P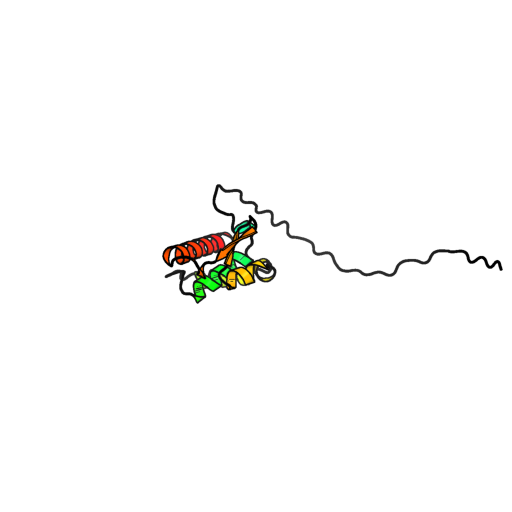rotein AF-A0A239CCV8-F1 (afdb_monomer_lite)

pLDDT: mean 72.86, std 16.85, range [39.66, 91.75]

Organism: NCBI:txid861865

Structure (mmCIF, N/CA/C/O backbone):
data_AF-A0A239CCV8-F1
#
_entry.id   AF-A0A239CCV8-F1
#
loop_
_atom_site.group_PDB
_atom_site.id
_atom_site.type_symbol
_atom_site.label_atom_id
_atom_site.label_alt_id
_atom_site.label_comp_id
_atom_site.label_asym_id
_atom_site.label_entity_id
_atom_site.label_seq_id
_atom_site.pdbx_PDB_ins_code
_atom_site.Cartn_x
_atom_site.Cartn_y
_atom_site.Cartn_z
_atom_site.occupancy
_atom_site.B_iso_or_equiv
_atom_site.auth_seq_id
_atom_site.auth_comp_id
_atom_site.auth_asym_id
_atom_site.auth_atom_id
_atom_site.pdbx_PDB_model_num
ATOM 1 N N . MET A 1 1 ? 65.370 35.159 0.574 1.00 47.84 1 MET A N 1
ATOM 2 C CA . MET A 1 1 ? 63.931 34.944 0.839 1.00 47.84 1 MET A CA 1
ATOM 3 C C . MET A 1 1 ? 63.786 33.862 1.892 1.00 47.84 1 MET A C 1
ATOM 5 O O . MET A 1 1 ? 63.873 32.692 1.558 1.00 47.84 1 MET A O 1
ATOM 9 N N . ILE A 1 2 ? 63.656 34.243 3.163 1.00 45.72 2 ILE A N 1
ATOM 10 C CA . ILE A 1 2 ? 63.332 33.315 4.252 1.00 45.72 2 ILE A CA 1
ATOM 11 C C . ILE A 1 2 ? 62.445 34.092 5.223 1.00 45.72 2 ILE A C 1
ATOM 13 O O . ILE A 1 2 ? 62.938 34.976 5.918 1.00 45.72 2 ILE A O 1
ATOM 17 N N . LEU A 1 3 ? 61.149 33.786 5.258 1.00 41.78 3 LEU A N 1
ATOM 18 C CA . LEU A 1 3 ? 60.290 34.184 6.368 1.00 41.78 3 LEU A CA 1
ATOM 19 C C . LEU A 1 3 ? 59.560 32.942 6.871 1.00 41.78 3 LEU A C 1
ATOM 21 O O . LEU A 1 3 ? 58.730 32.353 6.186 1.00 41.78 3 LEU A O 1
ATOM 25 N N . ARG A 1 4 ? 59.974 32.525 8.066 1.00 57.12 4 ARG A N 1
ATOM 26 C CA . ARG A 1 4 ? 59.399 31.451 8.869 1.00 57.12 4 ARG A CA 1
ATOM 27 C C . ARG A 1 4 ? 58.081 31.977 9.430 1.00 57.12 4 ARG A C 1
ATOM 29 O O . ARG A 1 4 ? 58.107 33.001 10.106 1.00 57.12 4 ARG A O 1
ATOM 36 N N . ILE A 1 5 ? 56.969 31.284 9.212 1.00 59.81 5 ILE A N 1
ATOM 37 C CA . ILE A 1 5 ? 55.768 31.485 10.027 1.00 59.81 5 ILE A CA 1
ATOM 38 C C . ILE A 1 5 ? 55.343 30.124 10.559 1.00 59.81 5 ILE A C 1
ATOM 40 O O . ILE A 1 5 ? 54.998 29.207 9.818 1.00 59.81 5 ILE A O 1
ATOM 44 N N . ALA A 1 6 ? 55.497 30.014 11.871 1.00 52.06 6 ALA A N 1
ATOM 45 C CA . ALA A 1 6 ? 55.105 28.905 12.704 1.00 52.06 6 ALA A CA 1
ATOM 46 C C . ALA A 1 6 ? 53.574 28.828 12.812 1.00 52.06 6 ALA A C 1
ATOM 48 O O . ALA A 1 6 ? 52.900 29.850 12.922 1.00 52.06 6 ALA A O 1
ATOM 49 N N . ALA A 1 7 ? 53.048 27.604 12.839 1.00 56.12 7 ALA A N 1
ATOM 50 C CA . ALA A 1 7 ? 51.765 27.308 13.473 1.00 56.12 7 ALA A CA 1
ATOM 51 C C . ALA A 1 7 ? 51.878 27.591 14.989 1.00 56.12 7 ALA A C 1
ATOM 53 O O . ALA A 1 7 ? 52.979 27.447 15.533 1.00 56.12 7 ALA A O 1
ATOM 54 N N . PRO A 1 8 ? 50.788 27.968 15.691 1.00 55.59 8 PRO A N 1
ATOM 55 C CA . PRO A 1 8 ? 49.911 26.919 16.225 1.00 55.59 8 PRO A CA 1
ATOM 56 C C . PRO A 1 8 ? 48.413 27.287 16.391 1.00 55.59 8 PRO A C 1
ATOM 58 O O . PRO A 1 8 ? 48.042 28.436 16.589 1.00 55.59 8 PRO A O 1
ATOM 61 N N . LEU A 1 9 ? 47.579 26.238 16.367 1.00 54.31 9 LEU A N 1
ATOM 62 C CA . LEU A 1 9 ? 46.455 25.966 17.280 1.00 54.31 9 LEU A CA 1
ATOM 63 C C . LEU A 1 9 ? 45.482 27.119 17.632 1.00 54.31 9 LEU A C 1
ATOM 65 O O . LEU A 1 9 ? 45.761 27.900 18.532 1.00 54.31 9 LEU A O 1
ATOM 69 N N . PHE A 1 10 ? 44.266 27.108 17.068 1.00 54.12 10 PHE A N 1
ATOM 70 C CA . PHE A 1 10 ? 43.069 27.571 17.788 1.00 54.12 10 PHE A CA 1
ATOM 71 C C . PHE A 1 10 ? 41.827 26.745 17.425 1.00 54.12 10 PHE A C 1
ATOM 73 O O . PHE A 1 10 ? 41.695 26.184 16.342 1.00 54.12 10 PHE A O 1
ATOM 80 N N . VAL A 1 11 ? 40.982 26.631 18.437 1.00 53.12 11 VAL A N 1
ATOM 81 C CA . VAL A 1 11 ? 39.992 25.601 18.747 1.00 53.12 11 VAL A CA 1
ATOM 82 C C . VAL A 1 11 ? 38.604 25.917 18.168 1.00 53.12 11 VAL A C 1
ATOM 84 O O . VAL A 1 11 ? 38.166 27.058 18.201 1.00 53.12 11 VAL A O 1
ATOM 87 N N . VAL A 1 12 ? 37.950 24.857 17.675 1.00 53.69 12 VAL A N 1
ATOM 88 C CA . VAL A 1 12 ? 36.509 24.509 17.666 1.00 53.69 12 VAL A CA 1
ATOM 89 C C . VAL A 1 12 ? 35.472 25.648 17.612 1.00 53.69 12 VAL A C 1
ATOM 91 O O . VAL A 1 12 ? 35.266 26.362 18.590 1.00 53.69 12 VAL A O 1
ATOM 94 N N . LEU A 1 13 ? 34.667 25.656 16.538 1.00 65.19 13 LEU A N 1
ATOM 95 C CA . LEU A 1 13 ? 33.295 26.178 16.550 1.00 65.19 13 LEU A CA 1
ATOM 96 C C . LEU A 1 13 ? 32.317 25.099 16.063 1.00 65.19 13 LEU A C 1
ATOM 98 O O . LEU A 1 13 ? 32.522 24.454 15.038 1.00 65.19 13 LEU A O 1
ATOM 102 N N . ALA A 1 14 ? 31.278 24.902 16.868 1.00 49.72 14 ALA A N 1
ATOM 103 C CA . ALA A 1 14 ? 30.277 23.854 16.801 1.00 49.72 14 ALA A CA 1
ATOM 104 C C . ALA A 1 14 ? 29.280 23.997 15.636 1.00 49.72 14 ALA A C 1
ATOM 106 O O . ALA A 1 14 ? 28.813 25.091 15.331 1.00 49.72 14 ALA A O 1
ATOM 107 N N . CYS A 1 15 ? 28.840 22.858 15.102 1.00 47.91 15 CYS A N 1
ATOM 108 C CA . CYS A 1 15 ? 27.473 22.677 14.617 1.00 47.91 15 CYS A CA 1
ATOM 109 C C . CYS A 1 15 ? 26.896 21.457 15.336 1.00 47.91 15 CYS A C 1
ATOM 111 O O . CYS A 1 15 ? 27.247 20.316 15.047 1.00 47.91 15 CYS A O 1
ATOM 113 N N . ALA A 1 16 ? 26.045 21.726 16.324 1.00 50.88 16 ALA A N 1
ATOM 114 C CA . ALA A 1 16 ? 25.109 20.753 16.850 1.00 50.88 16 ALA A CA 1
ATOM 115 C C . ALA A 1 16 ? 23.979 20.585 15.826 1.00 50.88 16 ALA A C 1
ATOM 117 O O . ALA A 1 16 ? 23.347 21.556 15.415 1.00 50.88 16 ALA A O 1
ATOM 118 N N . SER A 1 17 ? 23.710 19.355 15.413 1.00 60.81 17 SER A N 1
ATOM 119 C CA . SER A 1 17 ? 22.423 18.959 14.844 1.00 60.81 17 SER A CA 1
ATOM 120 C C . SER A 1 17 ? 22.060 17.645 15.514 1.00 60.81 17 SER A C 1
ATOM 122 O O . SER A 1 17 ? 22.875 16.728 15.584 1.00 60.81 17 SER A O 1
ATOM 124 N N . GLY A 1 18 ? 20.901 17.667 16.166 1.00 44.44 18 GLY A N 1
ATOM 125 C CA . GLY A 1 18 ? 20.529 16.766 17.241 1.00 44.44 18 GLY A CA 1
ATOM 126 C C . GLY A 1 18 ? 20.427 15.299 16.849 1.00 44.44 18 GLY A C 1
ATOM 127 O O . GLY A 1 18 ? 20.141 14.929 15.713 1.00 44.44 18 GLY A O 1
ATOM 128 N N . ALA A 1 19 ? 20.625 14.480 17.875 1.00 48.19 19 ALA A N 1
ATOM 129 C CA . ALA A 1 19 ? 20.187 13.104 17.932 1.00 48.19 19 ALA A CA 1
ATOM 130 C C . ALA A 1 19 ? 18.687 12.994 17.614 1.00 48.19 19 ALA A C 1
ATOM 132 O O . ALA A 1 19 ? 17.875 13.696 18.212 1.00 48.19 19 ALA A O 1
ATOM 133 N N . ASN A 1 20 ? 18.328 12.046 16.750 1.00 52.56 20 ASN A N 1
ATOM 134 C CA . ASN A 1 20 ? 17.047 11.362 16.859 1.00 52.56 20 ASN A CA 1
ATOM 135 C C . ASN A 1 20 ? 17.337 9.988 17.460 1.00 52.56 20 ASN A C 1
ATOM 137 O O . ASN A 1 20 ? 17.995 9.148 16.848 1.00 52.56 20 ASN A O 1
ATOM 141 N N . ALA A 1 21 ? 16.902 9.810 18.702 1.00 39.66 21 ALA A N 1
ATOM 142 C CA . ALA A 1 21 ? 16.781 8.510 19.324 1.00 39.66 21 ALA A CA 1
ATOM 143 C C . ALA A 1 21 ? 15.484 7.842 18.838 1.00 39.66 21 ALA A C 1
ATOM 145 O O . ALA A 1 21 ? 14.458 8.502 18.712 1.00 39.66 21 ALA A O 1
ATOM 146 N N . GLN A 1 22 ? 15.568 6.520 18.666 1.00 46.94 22 GLN A N 1
ATOM 147 C CA . GLN A 1 22 ? 14.479 5.535 18.671 1.00 46.94 22 GLN A CA 1
ATOM 148 C C . GLN A 1 22 ? 13.549 5.475 17.450 1.00 46.94 22 GLN A C 1
ATOM 150 O O . GLN A 1 22 ? 12.530 6.146 17.387 1.00 46.94 22 GLN A O 1
ATOM 155 N N . LEU A 1 23 ? 13.802 4.475 16.602 1.00 42.19 23 LEU A N 1
ATOM 156 C CA . LEU A 1 23 ? 12.954 3.275 16.588 1.00 42.19 23 LEU A CA 1
ATOM 157 C C . LEU A 1 23 ? 13.751 2.073 16.045 1.00 42.19 23 LEU A C 1
ATOM 159 O O . LEU A 1 23 ? 14.209 2.111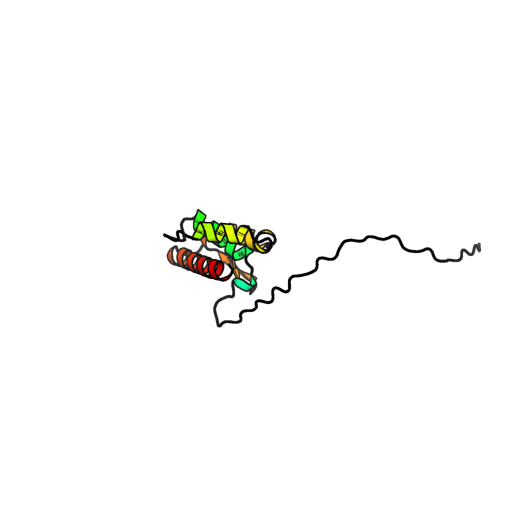 14.905 1.00 42.19 23 LEU A O 1
ATOM 163 N N . PRO A 1 24 ? 13.930 0.996 16.829 1.00 53.97 24 PRO A N 1
ATOM 164 C CA . PRO A 1 24 ? 14.213 -0.312 16.273 1.00 53.97 24 PRO A CA 1
ATOM 165 C C . PRO A 1 24 ? 12.879 -0.884 15.784 1.00 53.97 24 PRO A C 1
ATOM 167 O O . PRO A 1 24 ? 12.142 -1.485 16.559 1.00 53.97 24 PRO A O 1
ATOM 170 N N . THR A 1 25 ? 12.537 -0.685 14.513 1.00 46.06 25 THR A N 1
ATOM 171 C CA . THR A 1 25 ? 11.458 -1.472 13.896 1.00 46.06 25 THR A CA 1
ATOM 172 C C . THR A 1 25 ? 12.079 -2.705 13.269 1.00 46.06 25 THR A C 1
ATOM 174 O O . THR A 1 25 ? 12.189 -2.848 12.054 1.00 46.06 25 THR A O 1
ATOM 177 N N . GLU A 1 26 ? 12.524 -3.603 14.140 1.00 46.31 26 GLU A N 1
ATOM 178 C CA . GLU A 1 26 ? 12.706 -4.995 13.774 1.00 46.31 26 GLU A CA 1
ATOM 179 C C . GLU A 1 26 ? 11.317 -5.631 13.692 1.00 46.31 26 GLU A C 1
ATOM 181 O O . GLU A 1 26 ? 10.753 -6.059 14.694 1.00 46.31 26 GLU A O 1
ATOM 186 N N . LEU A 1 27 ? 10.754 -5.697 12.487 1.00 46.34 27 LEU A N 1
ATOM 187 C CA . LEU A 1 27 ? 9.813 -6.762 12.149 1.00 46.34 27 LEU A CA 1
ATOM 188 C C . LEU A 1 27 ? 10.191 -7.406 10.808 1.00 46.34 27 LEU A C 1
ATOM 190 O O . LEU A 1 27 ? 9.519 -7.195 9.803 1.00 46.34 27 LEU A O 1
ATOM 194 N N . PRO A 1 28 ? 11.209 -8.282 10.773 1.00 44.00 28 PRO A N 1
ATOM 195 C CA . PRO A 1 28 ? 11.187 -9.415 9.870 1.00 44.00 28 PRO A CA 1
ATOM 196 C C . PRO A 1 28 ? 10.346 -10.520 10.528 1.00 44.00 28 PRO A C 1
ATOM 198 O O . PRO A 1 28 ? 10.872 -11.442 11.152 1.00 44.00 28 PRO A O 1
ATOM 201 N N . SER A 1 29 ? 9.017 -10.441 10.399 1.00 47.16 29 SER A N 1
ATOM 202 C CA . SER A 1 29 ? 8.166 -11.619 10.603 1.00 47.16 29 SER A CA 1
ATOM 203 C C . SER A 1 29 ? 8.354 -12.555 9.413 1.00 47.16 29 SER A C 1
ATOM 205 O O . SER A 1 29 ? 7.554 -12.591 8.486 1.00 47.16 29 SER A O 1
ATOM 207 N N . ALA A 1 30 ? 9.442 -13.321 9.447 1.00 59.31 30 ALA A N 1
ATOM 208 C CA . ALA A 1 30 ? 9.691 -14.430 8.544 1.00 59.31 30 ALA A CA 1
ATOM 209 C C . ALA A 1 30 ? 8.525 -15.435 8.619 1.00 59.31 30 ALA A C 1
ATOM 211 O O . ALA A 1 30 ? 8.438 -16.230 9.550 1.00 59.31 30 ALA A O 1
ATOM 212 N N . SER A 1 31 ? 7.619 -15.401 7.640 1.00 43.97 31 SER A N 1
ATOM 213 C CA . SER A 1 31 ? 6.547 -16.389 7.479 1.00 43.97 31 SER A CA 1
ATOM 214 C C . SER A 1 31 ? 6.382 -16.750 6.003 1.00 43.97 31 SER A C 1
ATOM 216 O O . SER A 1 31 ? 5.592 -16.154 5.282 1.00 43.97 31 SER A O 1
ATOM 218 N N . ALA A 1 32 ? 7.163 -17.738 5.564 1.00 46.03 32 ALA A N 1
ATOM 219 C CA . ALA A 1 32 ? 6.846 -18.673 4.482 1.00 46.03 32 ALA A CA 1
ATOM 220 C C . ALA A 1 32 ? 6.157 -18.108 3.209 1.00 46.03 32 ALA A C 1
ATOM 222 O O . ALA A 1 32 ? 4.940 -18.161 3.058 1.00 46.03 32 ALA A O 1
ATOM 223 N N . GLY A 1 33 ? 6.958 -17.709 2.214 1.00 43.12 33 GLY A N 1
ATOM 224 C CA . GLY A 1 33 ? 6.591 -17.846 0.793 1.00 43.12 33 GLY A CA 1
ATOM 225 C C . GLY A 1 33 ? 5.592 -16.847 0.197 1.00 43.12 33 GLY A C 1
ATOM 226 O O . GLY A 1 33 ? 5.213 -17.011 -0.963 1.00 43.12 33 GLY A O 1
ATOM 227 N N . ILE A 1 34 ? 5.191 -15.808 0.926 1.00 47.53 34 ILE A N 1
ATOM 228 C CA . ILE A 1 34 ? 4.443 -14.670 0.371 1.00 47.53 34 ILE A CA 1
ATOM 229 C C . ILE A 1 34 ? 5.437 -13.509 0.236 1.00 47.53 34 ILE A C 1
ATOM 231 O O . ILE A 1 34 ? 6.172 -13.275 1.196 1.00 47.53 34 ILE A O 1
ATOM 235 N N . PRO A 1 35 ? 5.534 -12.812 -0.920 1.00 46.59 35 PRO A N 1
ATOM 236 C CA . PRO A 1 35 ? 6.383 -11.631 -1.029 1.00 46.59 35 PRO A CA 1
ATOM 237 C C . PRO A 1 35 ? 6.013 -10.675 0.100 1.00 46.59 35 PRO A C 1
ATOM 239 O O . PRO A 1 35 ? 4.860 -10.261 0.235 1.00 46.59 35 PRO A O 1
ATOM 242 N N . ASP A 1 36 ? 6.993 -10.430 0.958 1.00 48.25 36 ASP A N 1
ATOM 243 C CA . ASP A 1 36 ? 6.810 -9.725 2.205 1.00 48.25 36 ASP A CA 1
ATOM 244 C C . ASP A 1 36 ? 6.596 -8.243 1.887 1.00 48.25 36 ASP A C 1
ATOM 246 O O . ASP A 1 36 ? 7.533 -7.474 1.695 1.00 48.25 36 ASP A O 1
ATOM 250 N N . LEU A 1 37 ? 5.332 -7.849 1.750 1.00 51.94 37 LEU A N 1
ATOM 251 C CA . LEU A 1 37 ? 4.956 -6.448 1.572 1.00 51.94 37 LEU A CA 1
ATOM 252 C C . LEU A 1 37 ? 5.281 -5.624 2.833 1.00 51.94 37 LEU A C 1
ATOM 254 O O . LEU A 1 37 ? 5.323 -4.400 2.754 1.00 51.94 37 LEU A O 1
ATOM 258 N N . ALA A 1 38 ? 5.589 -6.273 3.968 1.00 45.97 38 ALA A N 1
ATOM 259 C CA . ALA A 1 38 ? 6.089 -5.602 5.164 1.00 45.97 38 ALA A CA 1
ATOM 260 C C . ALA A 1 38 ? 7.561 -5.157 5.014 1.00 45.97 38 ALA A C 1
ATOM 262 O O . ALA A 1 38 ? 7.920 -4.115 5.559 1.00 45.97 38 ALA A O 1
ATOM 263 N N . THR A 1 39 ? 8.379 -5.811 4.174 1.00 48.69 39 THR A N 1
ATOM 264 C CA . THR A 1 39 ? 9.737 -5.332 3.818 1.00 48.69 39 THR A CA 1
ATOM 265 C C . THR A 1 39 ? 9.742 -4.059 2.965 1.00 48.69 39 THR A C 1
ATOM 267 O O . THR A 1 39 ? 10.776 -3.402 2.859 1.00 48.69 39 THR A O 1
ATOM 270 N N . GLN A 1 40 ? 8.612 -3.685 2.353 1.00 57.88 40 GLN A N 1
ATOM 271 C CA . GLN A 1 40 ? 8.459 -2.437 1.581 1.00 57.88 40 GLN A CA 1
ATOM 272 C C . GLN A 1 40 ? 7.618 -1.379 2.315 1.00 57.88 40 GLN A C 1
ATOM 274 O O . GLN A 1 40 ? 7.352 -0.303 1.785 1.00 57.88 40 GLN A O 1
ATOM 279 N N . GLY A 1 41 ? 7.275 -1.652 3.577 1.00 68.19 41 GLY A N 1
ATOM 280 C CA . GLY A 1 41 ? 6.794 -0.655 4.522 1.00 68.19 41 GLY A CA 1
ATOM 281 C C . GLY A 1 41 ? 5.328 -0.246 4.370 1.00 68.19 41 GLY A C 1
ATOM 282 O O . GLY A 1 41 ? 4.664 -0.440 3.351 1.00 68.19 41 GLY A O 1
ATOM 283 N N . ILE A 1 42 ? 4.831 0.380 5.440 1.00 77.62 42 ILE A N 1
ATOM 284 C CA . ILE A 1 42 ? 3.471 0.925 5.566 1.00 77.62 42 ILE A CA 1
ATOM 285 C C . ILE A 1 42 ? 3.136 1.893 4.410 1.00 77.62 42 ILE A C 1
ATOM 287 O O . ILE A 1 42 ? 1.989 1.931 3.967 1.00 77.62 42 ILE A O 1
ATOM 291 N N . GLY A 1 43 ? 4.131 2.598 3.856 1.00 82.62 43 GLY A N 1
ATOM 292 C CA . GLY A 1 43 ? 3.969 3.486 2.700 1.00 82.62 43 GLY A CA 1
ATOM 293 C C . GLY A 1 43 ? 3.454 2.782 1.448 1.00 82.62 43 GLY A C 1
ATOM 294 O O . GLY A 1 43 ? 2.438 3.204 0.894 1.00 82.62 43 GLY A O 1
ATOM 295 N N . ASN A 1 44 ? 4.070 1.668 1.030 1.00 86.38 44 ASN A N 1
ATOM 296 C CA . ASN A 1 44 ? 3.601 0.939 -0.152 1.00 86.38 44 ASN A CA 1
ATOM 297 C C . ASN A 1 44 ? 2.152 0.459 0.020 1.00 86.38 44 ASN A C 1
ATOM 299 O O . ASN A 1 44 ? 1.316 0.669 -0.860 1.00 86.38 44 ASN A O 1
ATOM 303 N N . ALA A 1 45 ? 1.834 -0.118 1.182 1.00 85.69 45 ALA A N 1
ATOM 304 C CA . ALA A 1 45 ? 0.491 -0.602 1.483 1.00 85.69 45 ALA A CA 1
ATOM 305 C C . ALA A 1 45 ? -0.547 0.535 1.500 1.00 85.69 45 ALA A C 1
ATOM 307 O O . ALA A 1 45 ? -1.618 0.387 0.913 1.00 85.69 45 ALA A O 1
ATOM 308 N N . ALA A 1 46 ? -0.229 1.677 2.116 1.00 89.06 46 ALA A N 1
ATOM 309 C CA . ALA A 1 46 ? -1.112 2.842 2.167 1.00 89.06 46 ALA A CA 1
ATOM 310 C C . ALA A 1 46 ? -1.383 3.418 0.770 1.00 89.06 46 ALA A C 1
ATOM 312 O O . ALA A 1 46 ? -2.541 3.639 0.404 1.00 89.06 46 ALA A O 1
ATOM 313 N N . GLY A 1 47 ? -0.337 3.597 -0.041 1.00 90.12 47 GLY A N 1
ATOM 314 C CA . GLY A 1 47 ? -0.473 4.114 -1.400 1.00 90.12 47 GLY A CA 1
ATOM 315 C C . GLY A 1 47 ? -1.316 3.190 -2.279 1.00 90.12 47 GLY A C 1
ATOM 316 O O . GLY A 1 47 ? -2.279 3.629 -2.915 1.00 90.12 47 GLY A O 1
ATOM 317 N N . VAL A 1 48 ? -1.010 1.887 -2.256 1.00 90.44 48 VAL A N 1
ATOM 318 C CA . VAL A 1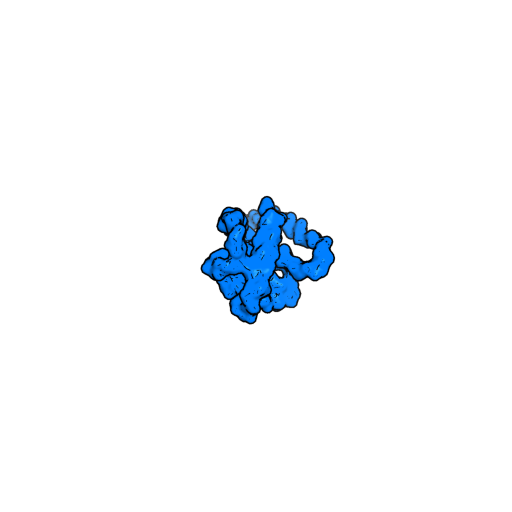 48 ? -1.747 0.878 -3.029 1.00 90.44 48 VAL A CA 1
ATOM 319 C C . VAL A 1 48 ? -3.199 0.783 -2.568 1.00 90.44 48 VAL A C 1
ATOM 321 O O . VAL A 1 48 ? -4.104 0.736 -3.402 1.00 90.44 48 VAL A O 1
ATOM 324 N N . LEU A 1 49 ? -3.454 0.790 -1.258 1.00 90.12 49 LEU A N 1
ATOM 325 C CA . LEU A 1 49 ? -4.810 0.756 -0.713 1.00 90.12 49 LEU A CA 1
ATOM 326 C C . LEU A 1 49 ? -5.621 1.976 -1.174 1.00 90.12 49 LEU A C 1
ATOM 328 O O . LEU A 1 49 ? -6.756 1.820 -1.633 1.00 90.12 49 LEU A O 1
ATOM 332 N N . GLY A 1 50 ? -5.018 3.168 -1.147 1.00 90.00 50 GLY A N 1
ATOM 333 C CA . GLY A 1 50 ? -5.615 4.395 -1.677 1.00 90.00 50 GLY A CA 1
ATOM 334 C C . GLY A 1 50 ? -5.948 4.293 -3.166 1.00 90.00 50 GLY A C 1
ATOM 335 O O . GLY A 1 50 ? -7.074 4.599 -3.575 1.00 90.00 50 GLY A O 1
ATOM 336 N N . TYR A 1 51 ? -5.019 3.778 -3.974 1.00 91.75 51 TYR A N 1
ATOM 337 C CA . TYR A 1 51 ? -5.260 3.509 -5.391 1.00 91.75 51 TYR A CA 1
ATOM 338 C C . TYR A 1 51 ? -6.423 2.520 -5.587 1.00 91.75 51 TYR A C 1
ATOM 340 O O . TYR A 1 51 ? -7.328 2.747 -6.396 1.00 91.75 51 TYR A O 1
ATOM 348 N N . CYS A 1 52 ? -6.445 1.436 -4.821 1.00 90.56 52 CYS A N 1
ATOM 349 C CA . CYS A 1 52 ? -7.469 0.405 -4.896 1.00 90.56 52 CYS A CA 1
ATOM 350 C C . CYS A 1 52 ? -8.868 0.925 -4.532 1.00 90.56 52 CYS A C 1
ATOM 352 O O . CYS A 1 52 ? -9.845 0.585 -5.205 1.00 90.56 52 CYS A O 1
ATOM 354 N N . MET A 1 53 ? -8.976 1.779 -3.513 1.00 88.88 53 MET A N 1
ATOM 355 C CA . MET A 1 53 ? -10.229 2.445 -3.147 1.00 88.88 53 MET A CA 1
ATOM 356 C C . MET A 1 53 ? -10.698 3.402 -4.242 1.00 88.88 53 MET A C 1
ATOM 358 O O . MET A 1 53 ? -11.854 3.339 -4.668 1.00 88.88 53 MET A O 1
ATOM 362 N N . LYS A 1 54 ? -9.788 4.244 -4.748 1.00 88.81 54 LYS A N 1
ATOM 363 C CA . LYS A 1 54 ? -10.070 5.221 -5.810 1.00 88.81 54 LYS A CA 1
ATOM 364 C C . LYS A 1 54 ? -10.598 4.553 -7.081 1.00 88.81 54 LYS A C 1
ATOM 366 O O . LYS A 1 54 ? -11.505 5.075 -7.722 1.00 88.81 54 LYS A O 1
ATOM 371 N N . ASN A 1 55 ? -10.075 3.373 -7.405 1.00 89.50 55 ASN A N 1
ATOM 372 C CA . ASN A 1 55 ? -10.465 2.591 -8.578 1.00 89.50 55 ASN A CA 1
ATOM 373 C C . ASN A 1 55 ? -11.593 1.573 -8.309 1.00 89.50 55 ASN A C 1
ATOM 375 O O . ASN A 1 55 ? -11.909 0.768 -9.185 1.00 89.50 55 ASN A O 1
ATOM 379 N N . LYS A 1 56 ? -12.212 1.593 -7.117 1.00 87.69 56 LYS A N 1
ATOM 380 C CA . LYS A 1 56 ? -13.275 0.658 -6.689 1.00 87.69 56 LYS A CA 1
ATOM 381 C C . LYS A 1 56 ? -12.895 -0.824 -6.847 1.00 87.69 56 LYS A C 1
ATOM 383 O O . LYS A 1 56 ? -13.723 -1.654 -7.219 1.00 87.69 56 LYS A O 1
ATOM 388 N N . LEU A 1 57 ? -11.637 -1.160 -6.563 1.00 87.25 57 LEU A N 1
ATOM 389 C CA . LEU A 1 57 ? -11.084 -2.511 -6.712 1.00 87.25 57 LEU A CA 1
ATOM 390 C C . LEU A 1 57 ? -11.289 -3.391 -5.469 1.00 87.25 57 LEU A C 1
ATOM 392 O O . LEU A 1 57 ? -11.276 -4.613 -5.594 1.00 87.25 57 LEU A O 1
ATOM 396 N N . LEU A 1 58 ? -11.517 -2.779 -4.301 1.00 81.69 58 LEU A N 1
ATOM 397 C CA . LEU A 1 58 ? -11.687 -3.439 -2.992 1.00 81.69 58 LEU A CA 1
ATOM 398 C C . LEU A 1 58 ? -13.104 -3.967 -2.722 1.00 81.69 58 LEU A C 1
ATOM 400 O O . LEU A 1 58 ? -13.410 -4.365 -1.602 1.00 81.69 58 LEU A O 1
ATOM 404 N N . GLY A 1 59 ? -13.986 -3.950 -3.724 1.00 70.50 59 GLY A N 1
ATOM 405 C CA . GLY A 1 59 ? -15.370 -4.392 -3.560 1.00 70.50 59 GLY A CA 1
ATOM 406 C C . GLY A 1 59 ? -16.071 -3.737 -2.359 1.00 70.50 59 GLY A C 1
ATOM 407 O O . GLY A 1 59 ? -15.927 -2.538 -2.118 1.00 70.50 59 GLY A O 1
ATOM 408 N N . SER A 1 60 ? -16.831 -4.541 -1.609 1.00 63.06 60 SER A N 1
ATOM 409 C CA . SER A 1 60 ? -17.563 -4.155 -0.394 1.00 63.06 60 SER A CA 1
ATOM 410 C C . SER A 1 60 ? -16.687 -4.201 0.863 1.00 63.06 60 SER A C 1
ATOM 412 O O . SER A 1 60 ? -17.075 -4.826 1.844 1.00 63.06 60 SER A O 1
ATOM 414 N N . ALA A 1 61 ? -15.506 -3.580 0.850 1.00 72.19 61 ALA A N 1
ATOM 415 C CA . ALA A 1 61 ? -14.667 -3.438 2.041 1.00 72.19 61 ALA A CA 1
ATOM 416 C C . ALA A 1 61 ? -14.997 -2.124 2.784 1.00 72.19 61 ALA A C 1
ATOM 418 O O . ALA A 1 61 ? -14.379 -1.098 2.486 1.00 72.19 61 ALA A O 1
ATOM 419 N N . PRO A 1 62 ? -15.958 -2.110 3.736 1.00 72.38 62 PRO A N 1
ATOM 420 C CA . PRO A 1 62 ? -16.388 -0.884 4.415 1.00 72.38 62 PRO A CA 1
ATOM 421 C C . PRO A 1 62 ? -15.258 -0.233 5.221 1.00 72.38 62 PRO A C 1
ATOM 423 O O . PRO A 1 62 ? -15.185 0.989 5.297 1.00 72.38 62 PRO A O 1
ATOM 426 N N . ASP A 1 63 ? -14.339 -1.037 5.759 1.00 80.88 63 ASP A N 1
ATOM 427 C CA . ASP A 1 63 ? -13.275 -0.549 6.644 1.00 80.88 63 ASP A CA 1
ATOM 428 C C . ASP A 1 63 ? -12.038 -0.053 5.887 1.00 80.88 63 ASP A C 1
ATOM 430 O O . ASP A 1 63 ? -11.087 0.413 6.512 1.00 80.88 63 ASP A O 1
ATOM 434 N N . ALA A 1 64 ? -12.002 -0.180 4.555 1.00 83.62 64 ALA A N 1
ATOM 435 C CA . ALA A 1 64 ? -10.817 0.176 3.778 1.00 83.62 64 ALA A CA 1
ATOM 436 C C . ALA A 1 64 ? -10.428 1.650 3.956 1.00 83.62 64 ALA A C 1
ATOM 438 O O . ALA A 1 64 ? -9.242 1.953 4.049 1.00 83.62 64 ALA A O 1
ATOM 439 N N . GLY A 1 65 ? -11.419 2.542 4.073 1.00 85.00 65 GLY A N 1
ATOM 440 C CA . GLY A 1 65 ? -11.181 3.963 4.337 1.00 85.00 65 GLY A CA 1
ATOM 441 C C . GLY A 1 65 ? -10.556 4.202 5.702 1.00 85.00 65 GLY A C 1
ATOM 442 O O . GLY A 1 65 ? -9.499 4.810 5.785 1.00 85.00 65 GLY A O 1
ATOM 443 N N . SER A 1 66 ? -11.137 3.633 6.758 1.00 88.94 66 SER A N 1
ATOM 444 C CA . SER A 1 66 ? -10.608 3.783 8.116 1.00 88.94 66 SER A CA 1
ATOM 445 C C . SER A 1 66 ? -9.197 3.214 8.264 1.00 88.94 66 SER A C 1
ATOM 447 O O . SER A 1 66 ? -8.365 3.810 8.940 1.00 88.94 66 SER A O 1
ATOM 449 N N . VAL A 1 67 ? -8.911 2.080 7.617 1.00 88.31 67 VAL A N 1
ATOM 450 C CA . VAL A 1 67 ? -7.568 1.483 7.599 1.00 88.31 67 VAL A CA 1
ATOM 451 C C . VAL A 1 67 ? -6.586 2.383 6.848 1.00 88.31 67 VAL A C 1
ATOM 453 O O . VAL A 1 67 ? -5.482 2.611 7.333 1.00 88.31 67 VAL A O 1
ATOM 456 N N . LEU A 1 68 ? -6.985 2.930 5.697 1.00 87.75 68 LEU A N 1
ATOM 457 C CA . LEU A 1 68 ? -6.161 3.867 4.934 1.00 87.75 68 LEU A CA 1
ATOM 458 C C . LEU A 1 68 ? -5.839 5.128 5.740 1.00 87.75 68 LEU A C 1
ATOM 460 O O . LEU A 1 68 ? -4.681 5.532 5.783 1.00 87.75 68 LEU A O 1
ATOM 464 N N . ASP A 1 69 ? -6.835 5.732 6.387 1.00 88.81 69 ASP A N 1
ATOM 465 C CA . ASP A 1 69 ? -6.635 6.920 7.220 1.00 88.81 69 ASP A CA 1
ATOM 466 C C . ASP A 1 69 ? -5.649 6.642 8.358 1.00 88.81 69 ASP A C 1
ATOM 468 O O . ASP A 1 69 ? -4.706 7.409 8.553 1.00 88.81 69 ASP A O 1
ATOM 472 N N . GLN A 1 70 ? -5.793 5.512 9.055 1.00 87.44 70 GLN A N 1
ATOM 473 C CA . GLN A 1 70 ? -4.866 5.140 10.126 1.00 87.44 70 GLN A CA 1
ATOM 474 C C . GLN A 1 70 ? -3.447 4.881 9.616 1.00 87.44 70 GLN A C 1
ATOM 476 O O . GLN A 1 70 ? -2.486 5.260 10.283 1.00 87.44 70 GLN A O 1
ATOM 481 N N . LEU A 1 71 ? -3.292 4.277 8.434 1.00 84.25 71 LEU A N 1
ATOM 482 C CA . LEU A 1 71 ? -1.974 4.107 7.825 1.00 84.25 71 LEU A CA 1
ATOM 483 C C . LEU A 1 71 ? -1.354 5.447 7.429 1.00 84.25 71 LEU A C 1
ATOM 485 O O . LEU A 1 71 ? -0.173 5.654 7.665 1.00 84.25 71 LEU A O 1
ATOM 489 N N . LYS A 1 72 ? -2.130 6.374 6.862 1.00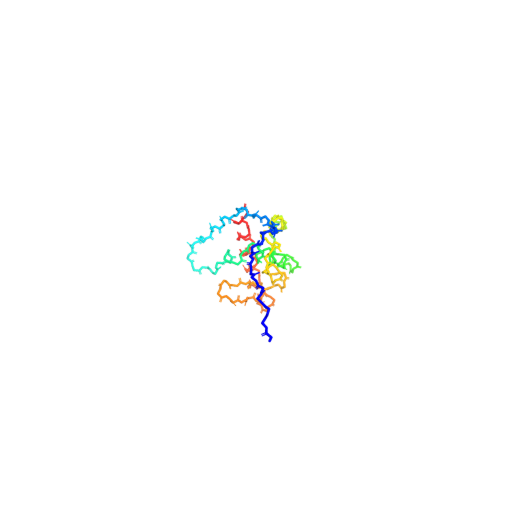 83.25 72 LYS A N 1
ATOM 490 C CA . LYS A 1 72 ? -1.633 7.705 6.478 1.00 83.25 72 LYS A CA 1
ATOM 491 C C . LYS A 1 72 ? -1.271 8.577 7.676 1.00 83.25 72 LYS A C 1
ATOM 493 O O . LYS A 1 72 ? -0.446 9.467 7.545 1.00 83.25 72 LYS A O 1
ATOM 498 N N . GLN A 1 73 ? -1.863 8.319 8.839 1.00 85.62 73 GLN A N 1
ATOM 499 C CA . GLN A 1 73 ? -1.476 8.963 10.095 1.00 85.62 73 GLN A CA 1
ATOM 500 C C . GLN A 1 73 ? -0.129 8.465 10.640 1.00 85.62 73 GLN A C 1
ATOM 502 O O . GLN A 1 73 ? 0.387 9.037 11.602 1.00 85.62 73 GLN A O 1
ATOM 507 N N . LYS A 1 74 ? 0.445 7.402 10.061 1.00 81.56 74 LYS A N 1
ATOM 508 C CA . LYS A 1 74 ? 1.769 6.902 10.430 1.00 81.56 74 LYS A CA 1
ATOM 509 C C . LYS A 1 74 ? 2.852 7.692 9.681 1.00 81.56 74 LYS A C 1
ATOM 511 O O . LYS A 1 74 ? 2.853 7.693 8.447 1.00 81.56 74 LYS A O 1
ATOM 516 N N . PRO A 1 75 ? 3.824 8.298 10.384 1.00 75.88 75 PRO A N 1
ATOM 517 C CA . PRO A 1 75 ? 4.910 9.043 9.745 1.00 75.88 75 PRO A CA 1
ATOM 518 C C . PRO A 1 75 ? 5.800 8.148 8.867 1.00 75.88 75 PRO A C 1
ATOM 520 O O . PRO A 1 75 ? 6.413 8.637 7.913 1.00 75.88 75 PRO A O 1
ATOM 523 N N . GLU A 1 76 ? 5.841 6.834 9.132 1.00 73.19 76 GLU A N 1
ATOM 524 C CA . GLU A 1 76 ? 6.559 5.872 8.291 1.00 73.19 76 GLU A CA 1
ATOM 525 C C . GLU A 1 76 ? 5.913 5.687 6.906 1.00 73.19 76 GLU A C 1
ATOM 527 O O . GLU A 1 76 ? 6.605 5.323 5.955 1.00 73.19 76 GLU A O 1
ATOM 532 N N . ALA A 1 77 ? 4.606 5.943 6.767 1.00 79.38 77 ALA A N 1
ATOM 533 C CA . ALA A 1 77 ? 3.923 5.891 5.475 1.00 79.38 77 ALA A CA 1
ATOM 534 C C . ALA A 1 77 ? 4.275 7.103 4.612 1.00 79.38 77 ALA A C 1
ATOM 536 O O . ALA A 1 77 ? 4.622 6.943 3.445 1.00 79.38 77 ALA A O 1
ATOM 537 N N . GLU A 1 78 ? 4.210 8.304 5.192 1.00 75.81 78 GLU A N 1
ATOM 538 C CA . GLU A 1 78 ? 4.465 9.560 4.477 1.00 75.81 78 GLU A CA 1
ATOM 539 C C . GLU A 1 78 ? 5.932 9.722 4.070 1.00 75.81 78 GLU A C 1
ATOM 541 O O . GLU A 1 78 ? 6.233 10.283 3.019 1.00 75.81 78 GLU A O 1
ATOM 546 N N . SER A 1 79 ? 6.849 9.195 4.882 1.00 78.00 79 SER A N 1
ATOM 547 C CA . SER A 1 79 ? 8.291 9.284 4.626 1.00 78.00 79 SER A CA 1
ATOM 548 C C . SER A 1 79 ? 8.796 8.238 3.624 1.00 78.00 79 SER A C 1
ATOM 550 O O . SER A 1 79 ? 9.961 8.278 3.228 1.00 78.00 79 SER A O 1
ATOM 552 N N . SER A 1 80 ? 7.952 7.278 3.230 1.00 79.38 80 SER A N 1
ATOM 553 C CA . SER A 1 80 ? 8.337 6.193 2.330 1.00 79.38 80 SER A CA 1
ATOM 554 C C . SER A 1 80 ? 8.203 6.617 0.860 1.00 79.38 80 SER A C 1
ATOM 556 O O . SER A 1 80 ? 7.126 7.044 0.435 1.00 79.38 80 SER A O 1
ATOM 558 N N . PRO A 1 81 ? 9.249 6.431 0.032 1.00 80.94 81 PRO A N 1
ATOM 559 C CA . PRO A 1 81 ? 9.157 6.668 -1.411 1.00 80.94 81 PRO A CA 1
ATOM 560 C C . PRO A 1 81 ? 8.172 5.710 -2.103 1.00 80.94 81 PRO A C 1
ATOM 562 O O . PRO A 1 81 ? 7.662 6.010 -3.185 1.00 80.94 81 PRO A O 1
ATOM 565 N N . ASP A 1 82 ? 7.866 4.576 -1.472 1.00 83.88 82 ASP A N 1
ATOM 566 C CA . ASP A 1 82 ? 6.975 3.551 -2.007 1.00 83.88 82 ASP A CA 1
ATOM 567 C C . ASP A 1 82 ? 5.492 3.924 -1.872 1.00 83.88 82 ASP A C 1
ATOM 569 O O . ASP A 1 82 ? 4.654 3.308 -2.536 1.00 83.88 82 ASP A O 1
ATOM 573 N N . LEU A 1 83 ? 5.167 4.956 -1.077 1.00 86.44 83 LEU A N 1
ATOM 574 C CA . LEU A 1 83 ? 3.830 5.552 -1.008 1.00 86.44 83 LEU A CA 1
ATOM 575 C C . LEU A 1 83 ? 3.401 6.076 -2.380 1.00 86.44 83 LEU A C 1
ATOM 577 O O . LEU A 1 83 ? 2.370 5.657 -2.901 1.00 86.44 83 LEU A O 1
ATOM 581 N N . ALA A 1 84 ? 4.222 6.925 -3.005 1.00 88.44 84 ALA A N 1
ATOM 582 C CA . ALA A 1 84 ? 3.920 7.512 -4.310 1.00 88.44 84 ALA A CA 1
ATOM 583 C C . ALA A 1 84 ? 3.818 6.443 -5.414 1.00 88.44 84 ALA A C 1
ATOM 585 O O . ALA A 1 84 ? 2.953 6.518 -6.288 1.00 88.44 84 ALA A O 1
ATOM 586 N N . ALA A 1 85 ? 4.670 5.411 -5.357 1.00 88.62 85 ALA A N 1
ATOM 587 C CA . ALA A 1 85 ? 4.577 4.266 -6.261 1.00 88.62 85 ALA A CA 1
ATOM 588 C C . ALA A 1 85 ? 3.255 3.503 -6.063 1.00 88.62 85 ALA A C 1
ATOM 590 O O . ALA A 1 85 ? 2.566 3.193 -7.038 1.00 88.62 85 ALA A O 1
ATOM 591 N N . GLY A 1 86 ? 2.858 3.269 -4.811 1.00 88.69 86 GLY A N 1
ATOM 592 C CA . GLY A 1 86 ? 1.589 2.634 -4.476 1.00 88.69 86 GLY A CA 1
ATOM 593 C C . GLY A 1 86 ? 0.378 3.434 -4.950 1.00 88.69 86 GLY A C 1
ATOM 594 O O . GLY A 1 86 ? -0.544 2.865 -5.536 1.00 88.69 86 GLY A O 1
ATOM 595 N N . GLU A 1 87 ? 0.403 4.756 -4.776 1.00 89.00 87 GLU A N 1
ATOM 596 C CA . GLU A 1 87 ? -0.640 5.670 -5.261 1.00 89.00 87 GLU A CA 1
ATOM 597 C C . GLU A 1 87 ? -0.756 5.677 -6.791 1.00 89.00 87 GLU A C 1
ATOM 599 O O . GLU A 1 87 ? -1.845 5.891 -7.328 1.00 89.00 87 GLU A O 1
ATOM 604 N N . ALA A 1 88 ? 0.344 5.397 -7.495 1.00 89.88 88 ALA A N 1
ATOM 605 C CA . ALA A 1 88 ? 0.368 5.189 -8.941 1.00 89.88 88 ALA A CA 1
ATOM 606 C C . ALA A 1 88 ? -0.111 3.785 -9.366 1.00 89.88 88 ALA A C 1
ATOM 608 O O . ALA A 1 88 ? -0.115 3.474 -10.556 1.00 89.88 88 ALA A O 1
ATOM 609 N N . GLY A 1 89 ? -0.513 2.930 -8.420 1.00 88.88 89 GLY A N 1
ATOM 610 C CA . GLY A 1 89 ? -0.955 1.562 -8.685 1.00 88.88 89 GLY A CA 1
ATOM 611 C C . GLY A 1 89 ? 0.192 0.564 -8.853 1.00 88.88 89 GLY A C 1
ATOM 612 O O . GLY A 1 89 ? -0.029 -0.524 -9.392 1.00 88.88 89 GLY A O 1
ATOM 613 N N . ASN A 1 90 ? 1.403 0.909 -8.405 1.00 88.62 90 ASN A N 1
ATOM 614 C CA . ASN A 1 90 ? 2.575 0.039 -8.418 1.00 88.62 90 ASN A CA 1
ATOM 615 C C . ASN A 1 90 ? 2.861 -0.526 -7.019 1.00 88.62 90 ASN A C 1
ATOM 617 O O . ASN A 1 90 ? 3.212 0.188 -6.083 1.00 88.62 90 ASN A O 1
ATOM 621 N N . ILE A 1 91 ? 2.760 -1.845 -6.895 1.00 85.88 91 ILE A N 1
ATOM 622 C CA . ILE A 1 91 ? 3.180 -2.576 -5.702 1.00 85.88 91 ILE A CA 1
ATOM 623 C C . ILE A 1 91 ? 4.679 -2.826 -5.812 1.00 85.88 91 ILE A C 1
ATOM 625 O O . ILE A 1 91 ? 5.124 -3.417 -6.796 1.00 85.88 91 ILE A O 1
ATOM 629 N N . GLN A 1 92 ? 5.448 -2.401 -4.820 1.00 84.44 92 GLN A N 1
ATOM 630 C CA . GLN A 1 92 ? 6.881 -2.658 -4.766 1.00 84.44 92 GLN A CA 1
ATOM 631 C C . GLN A 1 92 ? 7.093 -4.012 -4.084 1.00 84.44 92 GLN A C 1
ATOM 633 O O . GLN A 1 92 ? 6.515 -4.292 -3.035 1.00 84.44 92 GLN A O 1
ATOM 638 N N . LEU A 1 93 ? 7.865 -4.892 -4.713 1.00 79.56 93 LEU A N 1
ATOM 639 C CA . LEU A 1 93 ? 8.241 -6.192 -4.172 1.00 79.56 93 LEU A CA 1
ATOM 640 C C . LEU A 1 93 ? 9.667 -6.072 -3.631 1.00 79.56 93 LEU A C 1
ATOM 642 O O . LEU A 1 93 ? 10.550 -5.577 -4.328 1.00 79.56 93 LEU A O 1
ATOM 646 N N . GLY A 1 94 ? 9.916 -6.577 -2.419 1.00 69.12 94 GLY A N 1
ATOM 647 C CA . GLY A 1 94 ? 11.199 -6.437 -1.707 1.00 69.12 94 GLY A CA 1
ATOM 648 C C . GLY A 1 94 ? 12.447 -6.988 -2.419 1.00 69.12 94 GLY A C 1
ATOM 649 O O . GLY A 1 94 ? 13.554 -6.840 -1.916 1.00 69.12 94 GLY A O 1
ATOM 650 N N . ASN A 1 95 ? 12.306 -7.601 -3.598 1.00 69.81 95 ASN A N 1
ATOM 651 C CA . ASN A 1 95 ? 13.408 -8.020 -4.468 1.00 69.81 95 ASN A CA 1
ATOM 652 C C . ASN A 1 95 ? 13.784 -6.981 -5.549 1.00 69.81 95 ASN A C 1
ATOM 654 O O . ASN A 1 95 ? 14.498 -7.324 -6.491 1.00 69.81 95 ASN A O 1
ATOM 658 N N . GLY A 1 96 ? 13.273 -5.747 -5.463 1.00 74.75 96 GLY A N 1
ATOM 659 C CA . GLY A 1 96 ? 13.429 -4.718 -6.501 1.00 74.75 96 GLY A CA 1
ATOM 660 C C . GLY A 1 96 ? 12.460 -4.877 -7.678 1.00 74.75 96 GLY A C 1
ATOM 661 O O . GLY A 1 96 ? 12.556 -4.153 -8.669 1.00 74.75 96 GLY A O 1
ATOM 662 N N . GLY A 1 97 ? 11.524 -5.824 -7.589 1.00 80.38 97 GLY A N 1
ATOM 663 C CA . GLY A 1 97 ? 10.426 -5.960 -8.536 1.00 80.38 97 GLY A CA 1
ATOM 664 C C . GLY A 1 97 ? 9.340 -4.918 -8.283 1.00 80.38 97 GLY A C 1
ATOM 665 O O . GLY A 1 97 ? 9.128 -4.484 -7.157 1.00 80.38 97 GLY A O 1
ATOM 666 N N . SER A 1 98 ? 8.604 -4.548 -9.328 1.00 85.38 98 SER A N 1
ATOM 667 C CA . SER A 1 98 ? 7.365 -3.784 -9.188 1.00 85.38 98 SER A CA 1
ATOM 668 C C . SER A 1 98 ? 6.240 -4.474 -9.949 1.00 85.38 98 SER A C 1
ATOM 670 O O . SER A 1 98 ? 6.446 -5.034 -11.029 1.00 85.38 98 SER A O 1
ATOM 672 N N . PHE A 1 99 ? 5.044 -4.469 -9.373 1.00 85.81 99 PHE A N 1
ATOM 673 C CA . PHE A 1 99 ? 3.842 -5.020 -9.977 1.00 85.81 99 PHE A CA 1
ATOM 674 C C . PHE A 1 99 ? 2.815 -3.910 -10.175 1.00 85.81 99 PHE A C 1
ATOM 676 O O . PHE A 1 99 ? 2.253 -3.385 -9.216 1.00 85.81 99 PHE A O 1
ATOM 683 N N . SER A 1 100 ? 2.544 -3.569 -11.433 1.00 89.25 100 SER A N 1
ATOM 684 C CA . SER A 1 100 ? 1.502 -2.606 -11.780 1.00 89.25 100 SER A CA 1
ATOM 685 C C . SER A 1 100 ? 0.130 -3.267 -11.740 1.00 89.25 100 SER A C 1
ATOM 687 O O . SER A 1 100 ? -0.220 -4.047 -12.633 1.00 89.25 100 SER A O 1
ATOM 689 N N . ILE A 1 101 ? -0.686 -2.886 -10.759 1.00 87.75 101 ILE A N 1
ATOM 690 C CA . ILE A 1 101 ? -2.087 -3.298 -10.653 1.00 87.75 101 ILE A CA 1
ATOM 691 C C . ILE A 1 101 ? -2.816 -2.922 -11.937 1.00 87.75 101 ILE A C 1
ATOM 693 O O . ILE A 1 101 ? -3.536 -3.754 -12.474 1.00 87.75 101 ILE A O 1
ATOM 697 N N . ASP A 1 102 ? -2.568 -1.735 -12.494 1.00 86.00 102 ASP A N 1
ATOM 698 C CA . ASP A 1 102 ? -3.190 -1.242 -13.728 1.00 86.00 102 ASP A CA 1
ATOM 699 C C . ASP A 1 102 ? -3.135 -2.216 -14.908 1.00 86.00 102 ASP A C 1
ATOM 701 O O . ASP A 1 102 ? -4.126 -2.370 -15.630 1.00 86.00 102 ASP A O 1
ATOM 705 N N . LYS A 1 103 ? -2.003 -2.906 -15.071 1.00 87.00 103 LYS A N 1
ATOM 706 C CA . LYS A 1 103 ? -1.759 -3.844 -16.174 1.00 87.00 103 LYS A CA 1
ATOM 707 C C . LYS A 1 103 ? -2.329 -5.240 -15.903 1.00 87.00 103 LYS A C 1
ATOM 709 O O . LYS A 1 103 ? -2.364 -6.070 -16.808 1.00 87.00 103 LYS A O 1
ATOM 714 N N . ALA A 1 104 ? -2.785 -5.507 -14.681 1.00 87.06 104 ALA A N 1
ATOM 715 C CA . ALA A 1 104 ? -3.333 -6.795 -14.289 1.00 87.06 104 ALA A CA 1
ATOM 716 C C . ALA A 1 104 ? -4.816 -6.954 -14.695 1.00 87.06 104 ALA A C 1
ATOM 718 O O . ALA A 1 104 ? -5.575 -5.980 -14.750 1.00 87.06 104 ALA A O 1
ATOM 719 N N . PRO A 1 105 ? -5.288 -8.188 -14.941 1.00 87.25 105 PRO A N 1
ATOM 720 C CA . PRO A 1 105 ? -6.710 -8.464 -15.124 1.00 87.25 105 PRO A CA 1
ATOM 721 C C . PRO A 1 105 ? -7.511 -8.149 -13.850 1.00 87.25 105 PRO A C 1
ATOM 723 O O . PRO A 1 105 ? -7.011 -8.297 -12.736 1.00 87.25 105 PRO A O 1
ATOM 726 N N . LYS A 1 106 ? -8.788 -7.764 -14.004 1.00 84.38 106 LYS A N 1
ATOM 727 C CA . LYS A 1 106 ? -9.654 -7.291 -12.899 1.00 84.38 106 LYS A CA 1
ATOM 728 C C . LYS A 1 106 ? -9.692 -8.230 -11.685 1.00 84.38 106 LYS A C 1
ATOM 730 O O . LYS A 1 106 ? -9.655 -7.763 -10.557 1.00 84.38 106 LYS A O 1
ATOM 735 N N . GLN A 1 107 ? -9.711 -9.540 -11.925 1.00 84.69 107 GLN A N 1
ATOM 736 C CA . GLN A 1 107 ? -9.687 -10.569 -10.877 1.00 84.69 107 GLN A CA 1
ATOM 737 C C . GLN A 1 107 ? -8.426 -10.469 -9.997 1.00 84.69 107 GLN A C 1
ATOM 739 O O . GLN A 1 107 ? -8.508 -10.527 -8.773 1.00 84.69 107 GLN A O 1
ATOM 744 N N . LEU A 1 108 ? -7.257 -10.262 -10.615 1.00 87.19 108 LEU A N 1
ATOM 745 C CA . LEU A 1 108 ? -5.995 -10.095 -9.893 1.00 87.19 108 LEU A CA 1
ATOM 746 C C . LEU A 1 108 ? -5.902 -8.733 -9.212 1.00 87.19 108 LEU A C 1
ATOM 748 O O . LEU A 1 108 ? -5.385 -8.668 -8.101 1.00 87.19 108 LEU A O 1
ATOM 752 N N . LYS A 1 109 ? -6.443 -7.676 -9.834 1.00 88.19 109 LYS A N 1
ATOM 753 C CA . LYS A 1 109 ? -6.526 -6.343 -9.221 1.00 88.19 109 LYS A CA 1
ATOM 754 C C . LYS A 1 109 ? -7.233 -6.413 -7.869 1.00 88.19 109 LYS A C 1
ATOM 756 O O . LYS A 1 109 ? -6.645 -6.043 -6.860 1.00 88.19 109 LYS A O 1
ATOM 761 N N . SER A 1 110 ? -8.450 -6.959 -7.840 1.00 86.94 110 SER A N 1
ATOM 762 C CA . SER A 1 110 ? -9.212 -7.098 -6.596 1.00 86.94 110 SER A CA 1
ATOM 763 C C . SER A 1 110 ? -8.493 -7.971 -5.575 1.00 86.94 110 SER A C 1
ATOM 765 O O . SER A 1 110 ? -8.366 -7.561 -4.429 1.00 86.94 110 SER A O 1
ATOM 767 N N . LYS A 1 111 ? -7.931 -9.116 -5.985 1.00 86.62 111 LYS A N 1
ATOM 768 C CA . LYS A 1 111 ? -7.197 -10.005 -5.071 1.00 86.62 111 LYS A CA 1
ATOM 769 C C . LYS A 1 111 ? -5.953 -9.353 -4.462 1.00 86.62 111 LYS A C 1
ATOM 771 O O . LYS A 1 111 ? -5.673 -9.581 -3.289 1.00 86.62 111 LYS A O 1
ATOM 776 N N . ALA A 1 112 ? -5.211 -8.564 -5.238 1.00 86.44 112 ALA A N 1
ATOM 777 C CA . ALA A 1 112 ? -4.054 -7.822 -4.743 1.00 86.44 112 ALA A CA 1
ATOM 778 C C . ALA A 1 112 ? -4.484 -6.758 -3.726 1.00 86.44 112 ALA A C 1
ATOM 780 O O . ALA A 1 112 ? -3.939 -6.702 -2.629 1.00 86.44 112 ALA A O 1
ATOM 781 N N . CYS A 1 113 ? -5.517 -5.984 -4.058 1.00 88.19 113 CYS A N 1
ATOM 782 C CA . CYS A 1 113 ? -6.080 -4.978 -3.167 1.00 88.19 113 CYS A CA 1
ATOM 783 C C . CYS A 1 113 ? -6.603 -5.583 -1.850 1.00 88.19 113 CYS A C 1
ATOM 785 O O . CYS A 1 113 ? -6.333 -5.040 -0.783 1.00 88.19 113 CYS A O 1
ATOM 787 N N . ASP A 1 114 ? -7.2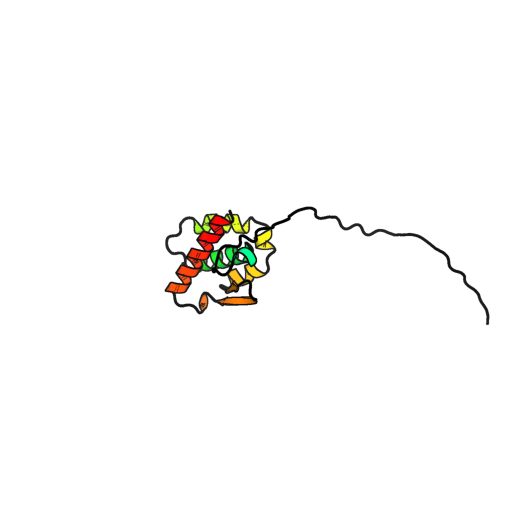95 -6.725 -1.906 1.00 88.19 114 ASP A N 1
ATOM 788 C CA . ASP A 1 114 ? -7.777 -7.449 -0.719 1.00 88.19 114 ASP A CA 1
ATOM 789 C C . ASP A 1 114 ? -6.618 -7.891 0.186 1.00 88.19 114 ASP A C 1
ATOM 791 O O . ASP A 1 114 ? -6.673 -7.766 1.410 1.00 88.19 114 ASP A O 1
ATOM 795 N N . MET A 1 115 ? -5.533 -8.373 -0.426 1.00 85.00 115 MET A N 1
ATOM 796 C CA . MET A 1 115 ? -4.335 -8.803 0.290 1.00 85.00 115 MET A CA 1
ATO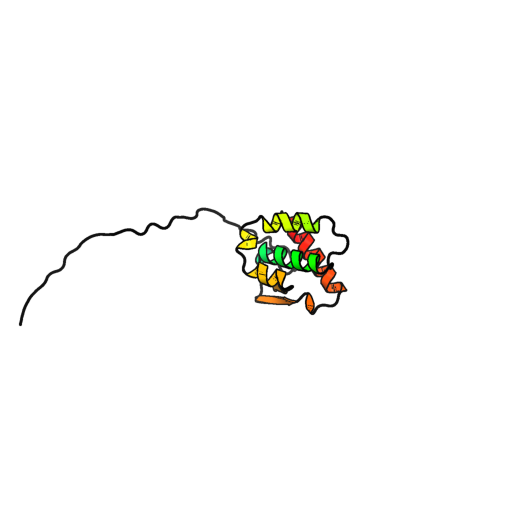M 797 C C . MET A 1 115 ? -3.659 -7.626 0.997 1.00 85.00 115 MET A C 1
ATOM 799 O O . MET A 1 115 ? -3.345 -7.736 2.181 1.00 85.00 115 MET A O 1
ATOM 803 N N . VAL A 1 116 ? -3.526 -6.493 0.299 1.00 85.50 116 VAL A N 1
ATOM 804 C CA . VAL A 1 116 ? -2.992 -5.247 0.863 1.00 85.50 116 VAL A CA 1
ATOM 805 C C . VAL A 1 116 ? -3.861 -4.780 2.021 1.00 85.50 116 VAL A C 1
ATOM 807 O O . VAL A 1 116 ? -3.332 -4.562 3.100 1.00 85.50 116 VAL A O 1
ATOM 810 N N . LEU A 1 117 ? -5.188 -4.725 1.867 1.00 87.19 117 LEU A N 1
ATOM 811 C CA . LEU A 1 117 ? -6.095 -4.353 2.957 1.00 87.19 117 LEU A CA 1
ATOM 812 C C . LEU A 1 117 ? -5.920 -5.253 4.187 1.00 87.19 117 LEU A C 1
ATOM 814 O O . LEU A 1 117 ? -5.903 -4.771 5.320 1.00 87.19 117 LEU A O 1
ATOM 818 N N . LYS A 1 118 ? -5.801 -6.565 3.980 1.00 85.19 118 LYS A N 1
ATOM 819 C CA . LYS A 1 118 ? -5.642 -7.534 5.067 1.00 85.19 118 LYS A CA 1
ATOM 820 C C . LYS A 1 118 ? -4.299 -7.380 5.781 1.00 85.19 118 LYS A C 1
ATOM 822 O O . LYS A 1 118 ? -4.248 -7.509 6.999 1.00 85.19 118 LYS A O 1
ATOM 827 N N . GLN A 1 119 ? -3.241 -7.062 5.041 1.00 82.19 119 GLN A N 1
ATOM 828 C CA . GLN A 1 119 ? -1.932 -6.746 5.608 1.00 82.19 119 GLN A CA 1
ATOM 829 C C . GLN A 1 119 ? -1.933 -5.406 6.334 1.00 82.19 119 GLN A C 1
ATOM 831 O O . GLN A 1 119 ? -1.474 -5.346 7.464 1.00 82.19 119 GLN A O 1
ATOM 836 N N . SER A 1 120 ? -2.513 -4.362 5.744 1.00 82.44 120 SER A N 1
ATOM 837 C CA . SER A 1 120 ? -2.707 -3.059 6.380 1.00 82.44 120 SER A CA 1
ATOM 838 C C . SER A 1 120 ? -3.400 -3.198 7.732 1.00 82.44 120 SER A C 1
ATOM 840 O O . SER A 1 120 ? -2.929 -2.646 8.716 1.00 82.44 120 SER A O 1
ATOM 842 N N . LYS A 1 121 ? -4.461 -4.011 7.807 1.00 83.12 121 LYS A N 1
ATOM 843 C CA . LYS A 1 121 ? -5.149 -4.344 9.065 1.00 83.12 121 LYS A CA 1
ATOM 844 C C . LYS A 1 121 ? -4.268 -5.081 10.080 1.00 83.12 121 LYS A C 1
ATOM 846 O O . LYS A 1 121 ? -4.558 -5.008 11.261 1.00 83.12 121 LYS A O 1
ATOM 851 N N . SER A 1 122 ? -3.246 -5.808 9.634 1.00 80.94 122 SER A N 1
ATOM 852 C CA . SER A 1 122 ? -2.295 -6.511 10.505 1.00 80.94 122 SER A CA 1
ATOM 853 C C . SER A 1 122 ? -1.147 -5.620 10.996 1.00 80.94 122 SER A C 1
ATOM 855 O O . SER A 1 122 ? -0.408 -6.043 11.881 1.00 80.94 122 SER A O 1
ATOM 857 N N . LEU A 1 123 ? -0.953 -4.447 10.384 1.00 74.06 123 LEU A N 1
ATOM 858 C CA . LEU A 1 123 ? 0.074 -3.459 10.740 1.00 74.06 123 LEU A CA 1
ATOM 859 C C . LEU A 1 123 ? -0.462 -2.359 11.675 1.00 74.06 123 LEU A C 1
ATOM 861 O O . LEU A 1 123 ? 0.319 -1.553 12.182 1.00 74.06 123 LEU A O 1
ATOM 865 N N . LEU A 1 124 ? -1.785 -2.310 11.852 1.00 70.75 124 LEU A N 1
ATOM 866 C CA . LEU A 1 124 ? -2.500 -1.475 12.817 1.00 70.75 124 LEU A CA 1
ATOM 867 C C . LEU A 1 124 ? -2.636 -2.217 14.147 1.00 70.75 124 LEU A C 1
ATOM 869 O O . LEU A 1 124 ? -2.438 -1.550 15.186 1.00 70.75 124 LEU A O 1
#

Sequence (124 aa):
MILRIAAPLFVVLACASGANAQLPTELPSASAGIPDLATQGIGNAAGVLGYCMKNKLLGSAPDAGSVLDQLKQKPEAESSPDLAAGEAGNIQLGNGGSFSIDKAPKQLKSKACDMVLKQSKSLL

Foldseek 3Di:
DDDDDDDDDDDDDDDDDDDDDDDPPPDPPDDPDDQPLVLQPLQLLLLLLLLCVVVVLQPPPPCSVVLSVVSVVDPRNVPHPNNVCNVQQWRQGNVRDIDRLVPDDSVVNSVVSNVSSVVSVVVD

Radius of gyration: 23.23 Å; chains: 1; bounding box: 82×54×36 Å

Secondary structure (DSSP, 8-state):
-------------------------------TTS--GGGGHHHHHHHHHHHHHHTT-S-S-TTHHHHHHHHHTSHHHHT-HHHHHHHTTEEEETTTEEEEGGGS-HHHHHHHHHHHHHHHHHH-

InterPro domains:
  IPR019637 Protein of unknown function DUF2501 [PF10696] (54-123)